Protein AF-A0ABD2G7J3-F1 (afdb_monomer_lite)

Structure (mmCIF, N/CA/C/O backbone):
data_AF-A0ABD2G7J3-F1
#
_entry.id   AF-A0ABD2G7J3-F1
#
loop_
_atom_site.group_PDB
_atom_site.id
_atom_site.type_symbol
_atom_site.label_atom_id
_atom_site.label_alt_id
_atom_site.label_comp_id
_atom_site.label_asym_id
_atom_site.label_entity_id
_atom_site.label_seq_id
_atom_site.pdbx_PDB_ins_code
_atom_site.Cartn_x
_atom_site.Cartn_y
_atom_site.Cartn_z
_atom_site.occupancy
_atom_site.B_iso_or_equiv
_atom_site.auth_seq_id
_atom_site.auth_comp_id
_atom_site.auth_asym_id
_atom_site.auth_atom_id
_atom_site.pdbx_PDB_model_num
ATOM 1 N N . MET A 1 1 ? -45.676 4.181 22.599 1.00 40.75 1 MET A N 1
ATOM 2 C CA . MET A 1 1 ? -46.772 3.235 22.891 1.00 40.75 1 MET A CA 1
ATOM 3 C C . MET A 1 1 ? -46.833 3.051 24.392 1.00 40.75 1 MET A C 1
ATOM 5 O O . MET A 1 1 ? -45.975 2.393 24.965 1.00 40.75 1 MET A O 1
ATOM 9 N N . GLU A 1 2 ? -47.783 3.742 25.011 1.00 41.94 2 GLU A N 1
ATOM 10 C CA . GLU A 1 2 ? -48.093 3.661 26.434 1.00 41.94 2 GLU A CA 1
ATOM 11 C C . GLU A 1 2 ? -48.704 2.296 26.770 1.00 41.94 2 GLU A C 1
ATOM 13 O O . GLU A 1 2 ? -49.571 1.801 26.050 1.00 41.94 2 GLU A O 1
ATOM 18 N N . LYS A 1 3 ? -48.296 1.706 27.893 1.00 43.66 3 LYS A N 1
ATOM 19 C CA . LYS A 1 3 ? -49.123 0.745 28.625 1.00 43.66 3 LYS A CA 1
ATOM 20 C C . LYS A 1 3 ? -49.105 1.141 30.094 1.00 43.66 3 LYS A C 1
ATOM 22 O O . LYS A 1 3 ? -48.128 0.902 30.797 1.00 43.66 3 LYS A O 1
ATOM 27 N N . GLY A 1 4 ? -50.190 1.784 30.520 1.00 39.62 4 GLY A N 1
ATOM 28 C CA . GLY A 1 4 ? -50.479 2.045 31.922 1.00 39.62 4 GLY A CA 1
ATOM 29 C C . GLY A 1 4 ? -50.703 0.730 32.663 1.00 39.62 4 GLY A C 1
ATOM 30 O O . GLY A 1 4 ? -51.560 -0.067 32.284 1.00 39.62 4 GLY A O 1
ATOM 31 N N . ALA A 1 5 ? -49.914 0.504 33.709 1.00 41.41 5 ALA A N 1
ATOM 32 C CA . ALA A 1 5 ? -50.139 -0.557 34.675 1.00 41.41 5 ALA A CA 1
ATOM 33 C C . ALA A 1 5 ? -50.968 0.020 35.827 1.00 41.41 5 ALA A C 1
ATOM 35 O O . ALA A 1 5 ? -50.518 0.880 36.583 1.00 41.41 5 ALA A O 1
ATOM 36 N N . GLN A 1 6 ? -52.210 -0.441 35.913 1.00 42.59 6 GLN A N 1
ATOM 37 C CA . GLN A 1 6 ? -53.157 -0.128 36.969 1.00 42.59 6 GLN A CA 1
ATOM 38 C C . GLN A 1 6 ? -52.723 -0.887 38.234 1.00 42.59 6 GLN A C 1
ATOM 40 O O . GLN A 1 6 ? -52.884 -2.101 38.320 1.00 42.59 6 GLN A O 1
ATOM 45 N N . VAL A 1 7 ? -52.120 -0.186 39.197 1.00 37.75 7 VAL A N 1
ATOM 46 C CA . VAL A 1 7 ? -51.756 -0.767 40.496 1.00 37.75 7 VAL A CA 1
ATOM 47 C C . VAL A 1 7 ? -52.947 -0.616 41.437 1.00 37.75 7 VAL A C 1
ATOM 49 O O . VAL A 1 7 ? -53.304 0.482 41.863 1.00 37.75 7 VAL A O 1
ATOM 52 N N . SER A 1 8 ? -53.587 -1.746 41.725 1.00 36.53 8 SER A N 1
ATOM 53 C CA . SER A 1 8 ? -54.614 -1.912 42.747 1.00 36.53 8 SER A CA 1
ATOM 54 C C . SER A 1 8 ? -54.076 -1.490 44.115 1.00 36.53 8 SER A C 1
ATOM 56 O O . SER A 1 8 ? -53.185 -2.124 44.679 1.00 36.53 8 SER A O 1
ATOM 58 N N . LYS A 1 9 ? -54.635 -0.399 44.639 1.00 36.00 9 LYS A N 1
ATOM 59 C CA . LYS A 1 9 ? -54.373 0.160 45.965 1.00 36.00 9 LYS A CA 1
ATOM 60 C C . LYS A 1 9 ? -55.045 -0.713 47.032 1.00 36.00 9 LYS A C 1
ATOM 62 O O . LYS A 1 9 ? -56.150 -0.411 47.472 1.00 36.00 9 LYS A O 1
ATOM 67 N N . SER A 1 10 ? -54.391 -1.802 47.431 1.00 33.31 10 SER A N 1
ATOM 68 C CA . SER A 1 10 ? -54.751 -2.521 48.656 1.00 33.31 10 SER A CA 1
ATOM 69 C C . SER A 1 10 ? -54.309 -1.679 49.847 1.00 33.31 10 SER A C 1
ATOM 71 O O . SER A 1 10 ? -53.120 -1.483 50.083 1.00 33.31 10 SER A O 1
ATOM 73 N N . ALA A 1 11 ? -55.286 -1.115 50.551 1.00 37.28 11 ALA A N 1
ATOM 74 C CA . ALA A 1 11 ? -55.091 -0.380 51.788 1.00 37.28 11 ALA A CA 1
ATOM 75 C C . ALA A 1 11 ? -54.670 -1.349 52.905 1.00 37.28 11 ALA A C 1
ATOM 77 O O . ALA A 1 11 ? -55.503 -1.826 53.673 1.00 37.28 11 ALA A O 1
ATOM 78 N N . GLU A 1 12 ? -53.375 -1.645 52.998 1.00 36.00 12 GLU A N 1
ATOM 79 C CA . GLU A 1 12 ? -52.792 -2.070 54.265 1.00 36.00 12 GLU A CA 1
ATOM 80 C C . GLU A 1 12 ? -52.795 -0.861 55.200 1.00 36.00 12 GLU A C 1
ATOM 82 O O . GLU A 1 12 ? -52.170 0.170 54.948 1.00 36.00 12 GLU A O 1
ATOM 87 N N . SER A 1 13 ? -53.589 -0.976 56.259 1.00 38.34 13 SER A N 1
ATOM 88 C CA . SER A 1 13 ? -53.595 -0.061 57.395 1.00 38.34 13 SER A CA 1
ATOM 89 C C . SER A 1 13 ? -52.149 0.116 57.868 1.00 38.34 13 SER A C 1
ATOM 91 O O . SER A 1 13 ? -51.442 -0.891 57.960 1.00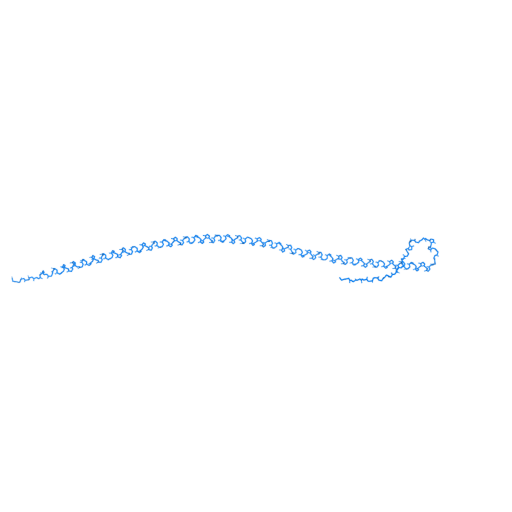 38.34 13 SER A O 1
ATOM 93 N N . PRO A 1 14 ? -51.684 1.342 58.174 1.00 43.50 14 PRO A N 1
ATOM 94 C CA . PRO A 1 14 ? -50.320 1.520 58.636 1.00 43.50 14 PRO A CA 1
ATOM 95 C C . PRO A 1 14 ? -50.196 0.720 59.925 1.00 43.50 14 PRO A C 1
ATOM 97 O O . PRO A 1 14 ? -50.934 0.968 60.877 1.00 43.50 14 PRO A O 1
ATOM 100 N N . ALA A 1 15 ? -49.337 -0.300 59.915 1.00 53.34 15 ALA A N 1
ATOM 101 C CA . ALA A 1 15 ? -49.022 -1.067 61.102 1.00 53.34 15 ALA A CA 1
ATOM 102 C C . ALA A 1 15 ? -48.591 -0.059 62.172 1.00 53.34 15 ALA A C 1
ATOM 104 O O . ALA A 1 15 ? -47.520 0.536 62.056 1.00 53.34 15 ALA A O 1
ATOM 105 N N . GLU A 1 16 ? -49.468 0.206 63.145 1.00 56.56 16 GLU A N 1
ATOM 106 C CA . GLU A 1 16 ? -49.152 1.062 64.281 1.00 56.56 16 GLU A CA 1
ATOM 107 C C . GLU A 1 16 ? -47.880 0.494 64.899 1.00 56.56 16 GLU A C 1
ATOM 109 O O . GLU A 1 16 ? -47.841 -0.658 65.340 1.00 56.56 16 GLU A O 1
ATOM 114 N N . ASP A 1 17 ? -46.805 1.270 64.815 1.00 66.56 17 ASP A N 1
ATOM 115 C CA . ASP A 1 17 ? -45.504 0.871 65.312 1.00 66.56 17 ASP A CA 1
ATOM 116 C C . ASP A 1 17 ? -45.658 0.807 66.830 1.00 66.56 17 ASP A C 1
ATOM 118 O O . ASP A 1 17 ? -45.739 1.835 67.495 1.00 66.56 17 ASP A O 1
ATOM 122 N N . ILE A 1 18 ? -45.818 -0.405 67.366 1.00 66.25 18 ILE A N 1
ATOM 123 C CA . ILE A 1 18 ? -46.132 -0.652 68.784 1.00 66.25 18 ILE A CA 1
ATOM 124 C C . ILE A 1 18 ? -45.086 0.024 69.695 1.00 66.25 18 ILE A C 1
ATOM 126 O O . ILE A 1 18 ? -45.392 0.397 70.818 1.00 66.25 18 ILE A O 1
ATOM 130 N N . SER A 1 19 ? -43.879 0.264 69.170 1.00 70.56 19 SER A N 1
ATOM 131 C CA . SER A 1 19 ? -42.789 1.041 69.778 1.00 70.56 19 SER A CA 1
ATOM 132 C C . SER A 1 19 ? -43.101 2.523 70.035 1.00 70.56 19 SER A C 1
ATOM 134 O O . SER A 1 19 ? -42.371 3.167 70.781 1.00 70.56 19 SER A O 1
ATOM 136 N N . LYS A 1 20 ? -44.140 3.081 69.406 1.00 79.00 20 LYS A N 1
ATOM 137 C CA . LYS A 1 20 ? -44.572 4.482 69.546 1.00 79.00 20 LYS A CA 1
ATOM 138 C C . LYS A 1 20 ? -45.730 4.656 70.531 1.00 79.00 20 LYS A C 1
ATOM 140 O O . LYS A 1 20 ? -46.157 5.784 70.752 1.00 79.00 20 LYS A O 1
ATOM 145 N N . ILE A 1 21 ? -46.248 3.560 71.081 1.00 79.56 21 ILE A N 1
ATOM 146 C CA . ILE A 1 21 ? -47.371 3.541 72.022 1.00 79.56 21 ILE A CA 1
ATOM 147 C C . ILE A 1 21 ? -46.790 3.545 73.437 1.00 79.56 21 ILE A C 1
ATOM 149 O O . ILE A 1 21 ? -45.837 2.815 73.705 1.00 79.56 21 ILE A O 1
ATOM 153 N N . SER A 1 22 ? -47.320 4.383 74.331 1.00 80.38 22 SER A N 1
ATOM 154 C CA . SER A 1 22 ? -46.816 4.466 75.705 1.00 80.38 22 SER A CA 1
ATOM 155 C C . SER A 1 22 ? -47.229 3.240 76.524 1.00 80.38 22 SER A C 1
ATOM 157 O O . SER A 1 22 ? -48.296 2.657 76.309 1.00 80.38 22 SER A O 1
ATOM 159 N N . ASP A 1 23 ? -46.408 2.864 77.506 1.00 80.75 23 ASP A N 1
ATOM 160 C CA . ASP A 1 23 ? -46.668 1.696 78.360 1.00 80.75 23 ASP A CA 1
ATOM 161 C C . ASP A 1 23 ? -48.041 1.775 79.060 1.00 80.75 23 ASP A C 1
ATOM 163 O O . ASP A 1 23 ? -48.738 0.767 79.193 1.00 80.75 23 ASP A O 1
ATOM 167 N N . GLU A 1 24 ? -48.480 2.982 79.436 1.00 80.06 24 GLU A N 1
ATOM 168 C CA . GLU A 1 24 ? -49.786 3.243 80.059 1.00 80.06 24 GLU A CA 1
ATOM 169 C C . GLU A 1 24 ? -50.977 2.953 79.132 1.00 80.06 24 GLU A C 1
ATOM 171 O O . GLU A 1 24 ? -52.048 2.551 79.595 1.00 80.06 24 GLU A O 1
ATOM 176 N N . GLU A 1 25 ? -50.820 3.151 77.823 1.00 79.19 25 GLU A N 1
ATOM 177 C CA . GLU A 1 25 ? -51.847 2.840 76.824 1.00 79.19 25 GLU A CA 1
ATOM 178 C C . GLU A 1 25 ? -51.867 1.350 76.475 1.00 79.19 25 GLU A C 1
ATOM 180 O O . GLU A 1 25 ? -52.942 0.774 76.298 1.00 79.19 25 GLU A O 1
ATOM 185 N N . LEU A 1 26 ? -50.697 0.707 76.467 1.00 79.06 26 LEU A N 1
ATOM 186 C CA . LEU A 1 26 ? -50.542 -0.741 76.306 1.00 79.06 26 LEU A CA 1
ATOM 187 C C . LEU A 1 26 ? -51.213 -1.528 77.445 1.00 79.06 26 LEU A C 1
ATOM 189 O O . LEU A 1 26 ? -51.875 -2.536 77.192 1.00 79.06 26 LEU A O 1
ATOM 193 N N . LEU A 1 27 ? -51.094 -1.048 78.687 1.00 81.88 27 LEU A N 1
ATOM 194 C CA . LEU A 1 27 ? -51.706 -1.645 79.885 1.00 81.88 27 LEU A CA 1
ATOM 195 C C . LEU A 1 27 ? -53.245 -1.652 79.857 1.00 81.88 27 LEU A C 1
ATOM 197 O O . LEU A 1 27 ? -53.863 -2.473 80.533 1.00 81.88 27 LEU A O 1
ATOM 201 N N . LYS A 1 28 ? -53.875 -0.770 79.068 1.00 85.75 28 LYS A N 1
ATOM 202 C CA . LYS A 1 28 ? -55.341 -0.706 78.913 1.00 85.75 28 LYS A CA 1
ATOM 203 C C . LYS A 1 28 ? -55.893 -1.799 77.994 1.00 85.75 28 LYS A C 1
ATOM 205 O O . LYS A 1 28 ? -57.111 -1.943 77.889 1.00 85.75 28 LYS A O 1
ATOM 210 N N . TRP A 1 29 ? -55.040 -2.549 77.297 1.00 84.62 29 TRP A N 1
ATOM 211 C CA . TRP A 1 29 ? -55.465 -3.584 76.354 1.00 84.62 29 TRP A CA 1
ATOM 212 C C . TRP A 1 29 ? -55.518 -4.978 76.989 1.00 84.62 29 TRP A C 1
ATOM 214 O O . TRP A 1 29 ? -54.733 -5.327 77.867 1.00 84.62 29 TRP A O 1
ATOM 224 N N . GLY A 1 30 ? -56.427 -5.821 76.487 1.00 89.12 30 GLY A N 1
ATOM 225 C CA . GLY A 1 30 ? -56.477 -7.242 76.839 1.00 89.12 30 GLY A CA 1
ATOM 226 C C . GLY A 1 30 ? -55.314 -8.035 76.228 1.00 89.12 30 GLY A C 1
ATOM 227 O O . GLY A 1 30 ? -54.810 -7.698 75.150 1.00 89.12 30 GLY A O 1
ATOM 228 N N . LYS A 1 31 ? -54.913 -9.133 76.885 1.00 88.62 31 LYS A N 1
ATOM 229 C CA . LYS A 1 31 ? -53.806 -10.000 76.436 1.00 88.62 31 LYS A CA 1
ATOM 230 C C . LYS A 1 31 ? -53.996 -10.495 74.999 1.00 88.62 31 LYS A C 1
ATOM 232 O O . LYS A 1 31 ? -53.039 -10.518 74.228 1.00 88.62 31 LYS A O 1
ATOM 237 N N . GLU A 1 32 ? -55.216 -10.853 74.606 1.00 90.50 32 GLU A N 1
ATOM 238 C CA . GLU A 1 32 ? -55.509 -11.358 73.261 1.00 90.50 32 GLU A CA 1
ATOM 239 C C . GLU A 1 32 ? -55.338 -10.280 72.180 1.00 90.50 32 GLU A C 1
ATOM 241 O O . GLU A 1 32 ? -54.916 -10.587 71.061 1.00 90.50 32 GLU A O 1
ATOM 246 N N . GLU A 1 33 ? -55.653 -9.020 72.495 1.00 86.81 33 GLU A N 1
ATOM 247 C CA . GLU A 1 33 ? -55.503 -7.893 71.566 1.00 86.81 33 GLU A CA 1
ATOM 248 C C . GLU A 1 33 ? -54.027 -7.546 71.357 1.00 86.81 33 GLU A C 1
ATOM 250 O O . GLU A 1 33 ? -53.587 -7.387 70.215 1.00 86.81 33 GLU A O 1
ATOM 255 N N . LEU A 1 34 ? -53.247 -7.529 72.443 1.00 87.88 34 LEU A N 1
ATOM 256 C CA . LEU A 1 34 ? -51.793 -7.354 72.408 1.00 87.88 34 LEU A CA 1
ATOM 257 C C . LEU A 1 34 ? -51.120 -8.424 71.545 1.00 87.88 34 LEU A C 1
ATOM 259 O O . LEU A 1 34 ? -50.343 -8.099 70.647 1.00 87.88 34 LEU A O 1
ATOM 263 N N . VAL A 1 35 ? -51.480 -9.697 71.740 1.00 90.50 35 VAL A N 1
ATOM 264 C CA . VAL A 1 35 ? -50.955 -10.813 70.937 1.00 90.50 35 VAL A CA 1
ATOM 265 C C . VAL A 1 35 ? -51.347 -10.677 69.462 1.00 90.50 35 VAL A C 1
ATOM 267 O O . VAL A 1 35 ? -50.507 -10.892 68.585 1.00 90.50 35 VAL A O 1
ATOM 270 N N . ARG A 1 36 ? -52.594 -10.295 69.146 1.00 92.19 36 ARG A N 1
ATOM 271 C CA . ARG A 1 36 ? -53.026 -10.085 67.749 1.00 92.19 36 ARG A CA 1
ATOM 272 C C . ARG A 1 36 ? -52.282 -8.931 67.080 1.00 92.19 36 ARG A C 1
ATOM 274 O O . ARG A 1 36 ? -51.883 -9.064 65.922 1.00 92.19 36 ARG A O 1
ATOM 281 N N . ARG A 1 37 ? -52.087 -7.804 67.769 1.00 88.00 37 ARG A N 1
ATOM 282 C CA . ARG A 1 37 ? -51.328 -6.654 67.246 1.00 88.00 37 ARG A CA 1
ATOM 283 C C . ARG A 1 37 ? -49.849 -6.989 67.061 1.00 88.00 37 ARG A C 1
ATOM 285 O O . ARG A 1 37 ? -49.327 -6.731 65.980 1.00 88.00 37 ARG A O 1
ATOM 292 N N . LEU A 1 38 ? -49.221 -7.658 68.030 1.00 88.25 38 LEU A N 1
ATOM 293 C CA . LEU A 1 38 ? -47.836 -8.125 67.922 1.00 88.25 38 LEU A CA 1
ATOM 294 C C . LEU A 1 38 ? -47.645 -9.045 66.708 1.00 88.25 38 LEU A C 1
ATOM 296 O O . LEU A 1 38 ? -46.780 -8.786 65.877 1.00 88.25 38 LEU A O 1
ATOM 300 N N . ARG A 1 39 ? -48.504 -10.061 66.534 1.00 91.94 39 ARG A N 1
ATOM 301 C CA . ARG A 1 39 ? -48.425 -10.978 65.382 1.00 91.94 39 ARG A CA 1
ATOM 302 C C . ARG A 1 39 ? -48.580 -10.260 64.038 1.00 91.94 39 ARG A C 1
ATOM 304 O O . ARG A 1 39 ? -47.874 -10.605 63.093 1.00 91.94 39 ARG A O 1
ATOM 311 N N . ARG A 1 40 ? -49.473 -9.264 63.947 1.00 90.19 40 ARG A N 1
ATOM 312 C CA . ARG A 1 40 ? -49.640 -8.428 62.741 1.00 90.19 40 ARG A CA 1
ATOM 313 C C . ARG A 1 40 ? -48.393 -7.590 62.457 1.00 90.19 40 ARG A C 1
ATOM 315 O O . ARG A 1 40 ? -47.906 -7.604 61.331 1.00 90.19 40 ARG A O 1
ATOM 322 N N . ALA A 1 41 ? -47.838 -6.929 63.472 1.00 88.00 41 ALA A N 1
ATOM 323 C CA . ALA A 1 41 ? -46.619 -6.135 63.331 1.00 88.00 41 ALA A CA 1
ATOM 324 C C . ALA A 1 41 ? -45.407 -7.001 62.934 1.00 88.00 41 ALA A C 1
ATOM 326 O O . ALA A 1 41 ? -44.640 -6.631 62.046 1.00 88.00 41 ALA A O 1
ATOM 327 N N . GLU A 1 42 ? -45.250 -8.186 63.530 1.00 91.06 42 GLU A N 1
ATOM 328 C CA . GLU A 1 42 ? -44.203 -9.141 63.153 1.00 91.06 42 GLU A CA 1
ATOM 329 C C . GLU A 1 42 ? -44.386 -9.697 61.735 1.00 91.06 42 GLU A C 1
ATOM 331 O O . GLU A 1 42 ? -43.401 -9.914 61.030 1.00 91.06 42 GLU A O 1
ATOM 336 N N . ALA A 1 43 ? -45.624 -9.957 61.302 1.00 92.56 43 ALA A N 1
ATOM 337 C CA . ALA A 1 43 ? -45.909 -10.376 59.932 1.00 92.56 43 ALA A CA 1
ATOM 338 C C . ALA A 1 43 ? -45.534 -9.280 58.921 1.00 92.56 43 ALA A C 1
ATOM 340 O O . ALA A 1 43 ? -44.846 -9.580 57.949 1.00 92.56 43 ALA A O 1
ATOM 341 N N . GLY A 1 44 ? -45.880 -8.017 59.198 1.00 92.00 44 GLY A N 1
ATOM 342 C CA . GLY A 1 44 ? -45.492 -6.872 58.369 1.00 92.00 44 GLY A CA 1
ATOM 343 C C . GLY A 1 44 ? -43.974 -6.675 58.300 1.00 92.00 44 GLY A C 1
ATOM 344 O O . GLY A 1 44 ? -43.415 -6.552 57.212 1.00 92.00 44 GLY A O 1
ATOM 345 N N . LYS A 1 45 ? -43.271 -6.750 59.442 1.00 92.19 45 LYS A N 1
ATOM 346 C CA . LYS A 1 45 ? -41.796 -6.693 59.474 1.00 92.19 45 LYS A CA 1
ATOM 347 C C . LYS A 1 45 ? -41.163 -7.839 58.682 1.00 92.19 45 LYS A C 1
ATOM 349 O O . LYS A 1 45 ? -40.233 -7.603 57.916 1.00 92.19 45 LYS A O 1
ATOM 354 N N . ARG A 1 46 ? -41.677 -9.069 58.818 1.00 94.31 46 ARG A N 1
ATOM 355 C CA . ARG A 1 46 ? -41.224 -10.221 58.016 1.00 94.31 46 ARG A CA 1
ATOM 356 C C . ARG A 1 46 ? -41.458 -9.998 56.519 1.00 9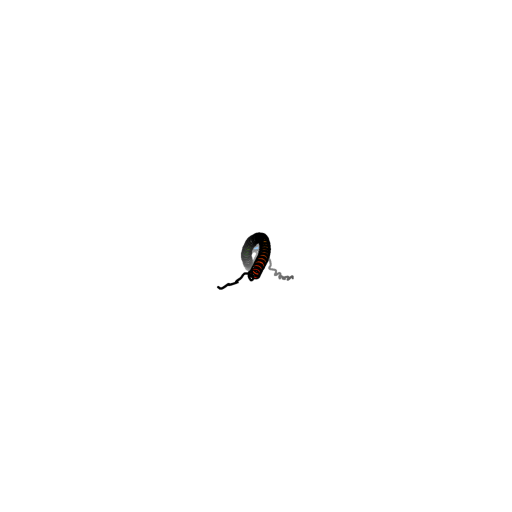4.31 46 ARG A C 1
ATOM 358 O O . ARG A 1 46 ? -40.548 -10.264 55.740 1.00 94.31 46 ARG A O 1
ATOM 365 N N . GLY A 1 47 ? -42.622 -9.477 56.128 1.00 95.12 47 GLY A N 1
ATOM 366 C CA . GLY A 1 47 ? -42.936 -9.128 54.739 1.00 95.12 47 GLY A CA 1
ATOM 367 C C . GLY A 1 47 ? -41.955 -8.108 54.163 1.00 95.12 47 GLY A C 1
ATOM 368 O O . GLY A 1 47 ? -41.315 -8.380 53.151 1.00 95.12 47 GLY A O 1
ATOM 369 N N . ALA A 1 48 ? -41.736 -6.998 54.872 1.00 95.38 48 ALA A N 1
ATOM 370 C CA . ALA A 1 48 ? -40.791 -5.959 54.465 1.00 95.38 48 ALA A CA 1
ATOM 371 C C . ALA A 1 48 ? -39.351 -6.486 54.318 1.00 95.38 48 ALA A C 1
ATOM 373 O O . ALA A 1 48 ? -38.653 -6.129 53.371 1.00 95.38 48 ALA A O 1
ATOM 374 N N . ILE A 1 49 ? -38.904 -7.379 55.211 1.00 96.06 49 ILE A N 1
ATOM 375 C CA . ILE A 1 49 ? -37.584 -8.026 55.103 1.00 96.06 49 ILE A CA 1
ATOM 376 C C . ILE A 1 49 ? -37.494 -8.884 53.833 1.00 96.06 49 ILE A C 1
ATOM 378 O O . ILE A 1 49 ? -36.478 -8.849 53.135 1.00 96.06 49 ILE A O 1
ATOM 382 N N . VAL A 1 50 ? -38.546 -9.641 53.505 1.00 97.25 50 VAL A N 1
ATOM 383 C CA . VAL A 1 50 ? -38.588 -10.468 52.289 1.00 97.25 50 VAL A CA 1
ATOM 384 C C . VAL A 1 50 ? -38.582 -9.598 51.031 1.00 97.25 50 VAL A C 1
ATOM 386 O O . VAL A 1 50 ? -37.812 -9.873 50.108 1.00 97.25 50 VAL A O 1
ATOM 389 N N . GLU A 1 51 ? -39.381 -8.530 50.991 1.00 97.06 51 GLU A N 1
ATOM 390 C CA . GLU A 1 51 ? -39.407 -7.586 49.868 1.00 97.06 51 GLU A CA 1
ATOM 391 C C . GLU A 1 51 ? -38.066 -6.878 49.680 1.00 97.06 51 GLU A C 1
ATOM 393 O O . GLU A 1 51 ? -37.540 -6.841 48.565 1.00 97.06 51 GLU A O 1
ATOM 398 N N . HIS A 1 52 ? -37.453 -6.407 50.766 1.00 97.81 52 HIS A N 1
ATOM 399 C CA . HIS A 1 52 ? -36.111 -5.838 50.729 1.00 97.81 52 HIS A CA 1
ATOM 400 C C . HIS A 1 52 ? -35.085 -6.857 50.201 1.00 97.81 52 HIS A C 1
ATOM 402 O O . HIS A 1 52 ? -34.240 -6.526 49.370 1.00 97.81 52 HIS A O 1
ATOM 408 N N . GLY A 1 53 ? -35.172 -8.123 50.624 1.00 98.00 53 GLY A N 1
ATOM 409 C CA . GLY A 1 53 ? -34.326 -9.203 50.107 1.00 98.00 53 GLY A CA 1
ATOM 410 C C . GLY A 1 53 ? -34.524 -9.472 48.609 1.00 98.00 53 GLY A C 1
ATOM 411 O O . GLY A 1 53 ? -33.550 -9.713 47.891 1.00 98.00 53 GLY A O 1
ATOM 412 N N . ASN A 1 54 ? -35.766 -9.399 48.115 1.00 98.00 54 ASN A N 1
ATOM 413 C CA . ASN A 1 54 ? -36.084 -9.497 46.687 1.00 98.00 54 ASN A CA 1
ATOM 414 C C . ASN A 1 54 ? -35.473 -8.333 45.893 1.00 98.00 54 ASN A C 1
ATOM 416 O O . ASN A 1 54 ? -34.807 -8.568 44.883 1.00 98.00 54 ASN A O 1
ATOM 420 N N . LEU A 1 55 ? -35.652 -7.098 46.373 1.00 98.31 55 LEU A N 1
ATOM 421 C CA . LEU A 1 55 ? -35.082 -5.888 45.775 1.00 98.31 55 LEU A CA 1
ATOM 422 C C . LEU A 1 55 ? -33.556 -5.962 45.706 1.00 98.31 55 LEU A C 1
ATOM 424 O O . LEU A 1 55 ? -32.976 -5.728 44.648 1.00 98.31 55 LEU A O 1
ATOM 428 N N . MET A 1 56 ? -32.903 -6.366 46.797 1.00 98.19 56 MET A N 1
ATOM 429 C CA . MET A 1 56 ? -31.447 -6.494 46.841 1.00 98.19 56 MET A CA 1
ATOM 430 C C . MET A 1 56 ? -30.931 -7.535 45.838 1.00 98.19 56 MET A C 1
ATOM 432 O O . MET A 1 56 ? -29.938 -7.301 45.145 1.00 98.19 56 MET A O 1
ATOM 436 N N . ARG A 1 57 ? -31.624 -8.676 45.706 1.00 98.50 57 ARG A N 1
ATOM 437 C CA . ARG A 1 57 ? -31.295 -9.685 44.686 1.00 98.50 57 ARG A CA 1
ATOM 438 C C . ARG A 1 57 ? -31.425 -9.134 43.270 1.00 98.50 57 ARG A C 1
ATOM 440 O O . ARG A 1 57 ? -30.553 -9.398 42.446 1.00 98.50 57 ARG A O 1
ATOM 447 N N . GLU A 1 58 ? -32.471 -8.365 42.989 1.00 98.25 58 GLU A N 1
ATOM 448 C CA . GLU A 1 58 ? -32.681 -7.772 41.667 1.00 98.25 58 GLU A CA 1
ATOM 449 C C . GLU A 1 58 ? -31.632 -6.702 41.336 1.00 98.25 58 GLU A C 1
ATOM 451 O O . GLU A 1 58 ? -31.089 -6.701 40.230 1.00 98.25 58 GLU A O 1
ATOM 456 N N . VAL A 1 59 ? -31.281 -5.840 42.297 1.00 98.38 59 VAL A N 1
ATOM 457 C CA . VAL A 1 59 ? -30.199 -4.854 42.136 1.00 98.38 59 VAL A CA 1
ATOM 458 C C . VAL A 1 59 ? -28.878 -5.557 41.826 1.00 98.38 59 VAL A C 1
ATOM 460 O O . VAL A 1 59 ? -28.216 -5.209 40.848 1.00 98.38 59 VAL A O 1
ATOM 463 N N . ASN A 1 60 ? -28.527 -6.600 42.583 1.00 98.44 60 ASN A N 1
ATOM 464 C CA . ASN A 1 60 ? -27.315 -7.379 42.328 1.00 98.44 60 ASN A CA 1
ATOM 465 C C . ASN A 1 60 ? -27.337 -8.064 40.955 1.00 98.44 60 ASN A C 1
ATOM 467 O O . ASN A 1 60 ? -26.322 -8.069 40.258 1.00 98.44 60 ASN A O 1
ATOM 471 N N . ARG A 1 61 ? -28.487 -8.605 40.533 1.00 98.62 61 ARG A N 1
ATOM 472 C CA . ARG A 1 61 ? -28.641 -9.221 39.209 1.00 98.62 61 ARG A CA 1
ATOM 473 C C . ARG A 1 61 ? -28.381 -8.212 38.089 1.00 98.62 61 ARG A C 1
ATOM 475 O O . ARG A 1 61 ? -27.619 -8.514 37.173 1.00 98.62 61 ARG A O 1
ATOM 482 N N . ARG A 1 62 ? -28.967 -7.013 38.173 1.00 98.56 62 ARG A N 1
ATOM 483 C CA . ARG A 1 62 ? -28.758 -5.939 37.183 1.00 98.56 62 ARG A CA 1
ATOM 484 C C . ARG A 1 62 ? -27.322 -5.431 37.178 1.00 98.56 62 ARG A C 1
ATOM 486 O O . ARG A 1 62 ? -26.742 -5.256 36.112 1.00 98.56 62 ARG A O 1
ATOM 493 N N . LEU A 1 63 ? -26.725 -5.257 38.357 1.00 98.62 63 LEU A N 1
ATOM 494 C CA . LEU A 1 63 ? -25.329 -4.845 38.474 1.00 98.62 63 LEU A CA 1
ATOM 495 C C . LEU A 1 63 ? -24.396 -5.845 37.779 1.00 98.62 63 LEU A C 1
ATOM 497 O O . LEU A 1 63 ? -23.523 -5.439 37.016 1.00 98.62 63 LEU A O 1
ATOM 501 N N . GLN A 1 64 ? -24.610 -7.149 37.980 1.00 98.56 64 GLN A N 1
ATOM 502 C CA . GLN A 1 64 ? -23.818 -8.182 37.306 1.00 98.56 64 GLN A CA 1
ATOM 503 C C . GLN A 1 64 ? -24.005 -8.173 35.786 1.00 98.56 64 GLN A C 1
ATOM 505 O O . GLN A 1 64 ? -23.033 -8.346 35.052 1.00 98.56 64 GLN A O 1
ATOM 510 N N . GLN A 1 65 ? -25.220 -7.918 35.298 1.00 98.56 65 GLN A N 1
ATOM 511 C CA . GLN A 1 65 ? -25.470 -7.771 33.861 1.00 98.56 65 GLN A CA 1
ATOM 512 C C . GLN A 1 65 ? -24.692 -6.594 33.269 1.00 98.56 65 GLN A C 1
ATOM 514 O O . GLN A 1 65 ? -23.962 -6.787 32.299 1.00 98.56 65 GLN A O 1
ATOM 519 N N . HIS A 1 66 ? -24.751 -5.416 33.896 1.00 98.56 66 HIS A N 1
ATOM 520 C CA . HIS A 1 66 ? -23.984 -4.254 33.440 1.00 98.56 66 HIS A CA 1
ATOM 521 C C . HIS A 1 66 ? -22.470 -4.486 33.510 1.00 98.56 66 HIS A C 1
ATOM 523 O O . HIS A 1 66 ? -21.748 -4.092 32.601 1.00 98.56 66 HIS A O 1
ATOM 529 N N . LEU A 1 67 ? -21.965 -5.179 34.536 1.00 98.75 67 LEU A N 1
ATOM 530 C CA . LEU A 1 67 ? -20.543 -5.532 34.617 1.00 98.75 67 LEU A CA 1
ATOM 531 C C . LEU A 1 67 ? -20.094 -6.482 33.499 1.00 98.75 67 LEU A C 1
ATOM 533 O O . LEU A 1 67 ? -18.939 -6.415 33.071 1.00 98.75 67 LEU A O 1
ATOM 537 N N . ASN A 1 68 ? -20.969 -7.381 33.051 1.00 98.56 68 ASN A N 1
ATOM 538 C CA . ASN A 1 68 ? -20.685 -8.262 31.920 1.00 98.56 68 ASN A CA 1
ATOM 539 C C . ASN A 1 68 ? -20.701 -7.486 30.599 1.00 98.56 68 ASN A C 1
ATOM 541 O O . ASN A 1 68 ? -19.810 -7.667 29.774 1.00 98.56 68 ASN A O 1
ATOM 545 N N . GLU A 1 69 ? -21.658 -6.577 30.430 1.00 98.56 69 GLU A N 1
ATOM 546 C CA . GLU A 1 69 ? -21.752 -5.717 29.250 1.00 98.56 69 GLU A CA 1
ATOM 547 C C . GLU A 1 69 ? -20.543 -4.781 29.131 1.00 98.56 69 GLU A C 1
ATOM 549 O O . GLU A 1 69 ? -19.928 -4.699 28.073 1.00 98.56 69 GLU A O 1
ATOM 554 N N . ILE A 1 70 ? -20.112 -4.167 30.240 1.00 98.69 70 ILE A N 1
ATOM 555 C CA . ILE A 1 70 ? -18.891 -3.349 30.287 1.00 98.69 70 ILE A CA 1
ATOM 556 C C . ILE A 1 70 ? -17.664 -4.164 29.864 1.00 98.69 70 ILE A C 1
ATOM 558 O O . ILE A 1 70 ? -16.807 -3.644 29.152 1.00 98.69 70 ILE A O 1
ATOM 562 N N . ARG A 1 71 ? -17.554 -5.427 30.294 1.00 98.75 71 ARG A N 1
ATOM 563 C CA . ARG A 1 71 ? -16.452 -6.308 29.877 1.00 98.75 71 ARG A CA 1
ATOM 564 C C . ARG A 1 71 ? -16.507 -6.606 28.379 1.00 98.75 71 ARG A C 1
ATOM 566 O O . ARG A 1 71 ? -15.525 -6.358 27.695 1.00 98.75 71 ARG A O 1
ATOM 573 N N . SER A 1 72 ? -17.665 -7.006 27.858 1.00 98.56 72 SER A N 1
ATOM 574 C CA . SER A 1 72 ? -17.830 -7.276 26.424 1.00 98.56 72 SER A CA 1
ATOM 575 C C . SER A 1 72 ? -17.540 -6.047 25.552 1.00 98.56 72 SER A C 1
ATOM 577 O O . SER A 1 72 ? -16.862 -6.159 24.533 1.00 98.56 72 SER A O 1
ATOM 579 N N . LEU A 1 73 ? -17.987 -4.857 25.967 1.00 98.75 73 LEU A N 1
ATOM 580 C CA . LEU A 1 73 ? -17.696 -3.610 25.256 1.00 98.75 73 LEU A CA 1
ATOM 581 C C . LEU A 1 73 ? -16.206 -3.255 25.282 1.00 98.75 73 LEU A C 1
ATOM 583 O O . LEU A 1 73 ? -15.700 -2.700 24.306 1.00 98.75 73 LEU A O 1
ATOM 587 N N . LYS A 1 74 ? -15.491 -3.571 26.370 1.00 98.75 74 LYS A N 1
ATOM 588 C CA . LYS A 1 74 ? -14.033 -3.401 26.427 1.00 98.75 74 LYS A CA 1
ATOM 589 C C . LYS A 1 74 ? -13.326 -4.296 25.415 1.00 98.75 74 LYS A C 1
ATOM 591 O O . LYS A 1 74 ? -12.458 -3.788 24.714 1.00 98.75 74 LYS A O 1
ATOM 596 N N . ASP A 1 75 ? -13.735 -5.556 25.290 1.00 98.69 75 ASP A N 1
ATOM 597 C CA . ASP A 1 75 ? -13.135 -6.497 24.335 1.00 98.69 75 ASP A CA 1
ATOM 598 C C . ASP A 1 75 ? -13.342 -6.024 22.885 1.00 98.69 75 ASP A C 1
ATOM 600 O O . ASP A 1 75 ? -12.404 -5.992 22.089 1.00 98.69 75 ASP A O 1
ATOM 604 N N . VAL A 1 76 ? -14.556 -5.564 22.552 1.00 98.75 76 VAL A N 1
ATOM 605 C CA . VAL A 1 76 ? -14.858 -4.994 21.225 1.00 98.75 76 VAL A CA 1
ATOM 606 C C . VAL A 1 76 ? -14.033 -3.734 20.959 1.00 98.75 76 VAL A C 1
ATOM 608 O O . VAL A 1 76 ? -13.487 -3.571 19.871 1.00 98.75 76 VAL A O 1
ATOM 611 N N . ASN A 1 77 ? -13.916 -2.837 21.940 1.00 98.75 77 ASN A N 1
ATOM 612 C CA . ASN A 1 77 ? -13.122 -1.617 21.796 1.00 98.75 77 ASN A CA 1
ATOM 613 C C . ASN A 1 77 ? -11.635 -1.938 21.603 1.00 98.75 77 ASN A C 1
ATOM 615 O O . ASN A 1 77 ? -11.001 -1.362 20.724 1.00 98.75 77 ASN A O 1
ATOM 619 N N . GLN A 1 78 ? -11.097 -2.899 22.357 1.00 98.81 78 GLN A N 1
ATOM 620 C CA . GLN A 1 78 ? -9.728 -3.363 22.169 1.00 98.81 78 GLN A CA 1
ATOM 621 C C . GLN A 1 78 ? -9.515 -3.889 20.746 1.00 98.81 78 GLN A C 1
ATOM 623 O O . GLN A 1 78 ? -8.565 -3.471 20.087 1.00 98.81 78 GLN A O 1
ATOM 628 N N . LYS A 1 79 ? -10.436 -4.711 20.229 1.00 98.81 79 LYS A N 1
ATOM 629 C CA . LYS A 1 79 ? -10.320 -5.213 18.857 1.00 98.81 79 LYS A CA 1
ATOM 630 C C . LYS A 1 79 ? -10.356 -4.088 17.819 1.00 98.81 79 LYS A C 1
ATOM 632 O O . LYS A 1 79 ? -9.544 -4.064 16.903 1.00 98.81 79 LYS A O 1
ATOM 637 N N . LEU A 1 80 ? -11.235 -3.102 18.001 1.00 98.88 80 LEU A N 1
ATOM 638 C CA . LEU A 1 80 ? -11.280 -1.923 17.134 1.00 98.88 80 LEU A CA 1
ATOM 639 C C . LEU A 1 80 ? -9.996 -1.086 17.207 1.00 98.88 80 LEU A C 1
ATOM 641 O O . LEU A 1 80 ? -9.622 -0.476 16.207 1.00 98.88 80 LEU A O 1
ATOM 645 N N . GLN A 1 81 ? -9.332 -1.016 18.361 1.00 98.81 81 GLN A N 1
ATOM 646 C CA . GLN A 1 81 ? -8.047 -0.325 18.498 1.00 98.81 81 GLN A CA 1
ATOM 647 C C . GLN A 1 81 ? -6.926 -1.063 17.765 1.00 98.81 81 GLN A C 1
ATOM 649 O O . GLN A 1 81 ? -6.148 -0.412 17.070 1.00 98.81 81 GLN A O 1
ATOM 654 N N . GLU A 1 82 ? -6.879 -2.392 17.877 1.00 98.81 82 GLU A N 1
ATOM 655 C CA . GLU A 1 82 ? -5.947 -3.243 17.128 1.00 98.81 82 GLU A CA 1
ATOM 656 C C . GLU A 1 82 ? -6.144 -3.059 15.618 1.00 98.81 82 GLU A C 1
ATOM 658 O O . GLU A 1 82 ? -5.201 -2.690 14.921 1.00 98.81 82 GLU A O 1
ATOM 663 N N . ASP A 1 83 ? -7.383 -3.168 15.129 1.00 98.75 83 ASP A N 1
ATOM 664 C CA . ASP A 1 83 ? -7.701 -2.981 13.709 1.00 98.75 83 ASP A CA 1
ATOM 665 C C . ASP A 1 83 ? -7.356 -1.554 13.235 1.00 98.75 83 ASP A C 1
ATOM 667 O O . ASP A 1 83 ? -6.839 -1.348 12.137 1.00 98.75 83 ASP A O 1
ATOM 671 N N . ASN A 1 84 ? -7.589 -0.534 14.072 1.00 98.81 84 ASN A N 1
ATOM 672 C CA . ASN A 1 84 ? -7.180 0.838 13.763 1.00 98.81 84 ASN A CA 1
ATOM 673 C C . ASN A 1 84 ? -5.659 0.988 13.663 1.00 98.81 84 ASN A C 1
ATOM 675 O O . ASN A 1 84 ? -5.188 1.790 12.855 1.00 98.81 84 ASN A O 1
ATOM 679 N N . GLN A 1 85 ? -4.894 0.280 14.493 1.00 98.75 85 GLN A N 1
ATOM 680 C CA . GLN A 1 85 ? -3.439 0.301 14.419 1.00 98.75 85 GLN A CA 1
ATOM 681 C C . GLN A 1 85 ? -2.956 -0.400 13.145 1.00 98.75 85 GLN A C 1
ATOM 683 O O . GLN A 1 85 ? -2.162 0.180 12.408 1.00 98.75 85 GLN A O 1
ATOM 688 N N . GLU A 1 86 ? -3.515 -1.566 12.816 1.00 98.81 86 GLU A N 1
ATOM 689 C CA . GLU A 1 86 ? -3.207 -2.288 11.575 1.00 98.81 86 GLU A CA 1
ATOM 690 C C . GLU A 1 86 ? -3.491 -1.434 10.329 1.00 98.81 86 GLU A C 1
ATOM 692 O O . GLU A 1 86 ? -2.680 -1.382 9.402 1.00 98.81 86 GLU A O 1
ATOM 697 N N . LEU A 1 87 ? -4.603 -0.691 10.314 1.00 98.88 87 LEU A N 1
ATOM 698 C CA . LEU A 1 87 ? -4.922 0.236 9.224 1.00 98.88 87 LEU A CA 1
ATOM 699 C C . LEU A 1 87 ? -3.909 1.383 9.105 1.00 98.88 87 LEU A C 1
ATOM 701 O O . LEU A 1 87 ? -3.592 1.806 7.991 1.00 98.88 87 LEU A O 1
ATOM 705 N N . ARG A 1 88 ? -3.388 1.901 10.225 1.00 98.75 88 ARG A N 1
ATOM 706 C CA . ARG A 1 88 ? -2.331 2.929 10.204 1.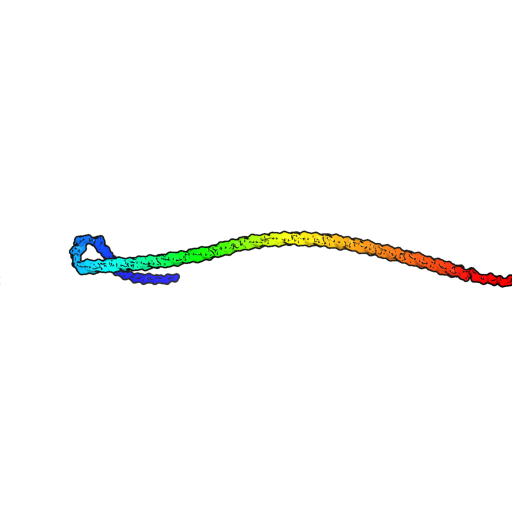00 98.75 88 ARG A CA 1
ATOM 707 C C . ARG A 1 88 ? -1.037 2.365 9.627 1.00 98.75 88 ARG A C 1
ATOM 709 O O . ARG A 1 88 ? -0.427 3.016 8.781 1.00 98.75 88 ARG A O 1
ATOM 716 N N . ASP A 1 89 ? -0.662 1.158 10.031 1.00 98.75 89 ASP A N 1
ATOM 717 C CA . ASP A 1 89 ? 0.547 0.491 9.547 1.00 98.75 89 ASP A CA 1
ATOM 718 C C . ASP A 1 89 ? 0.440 0.184 8.045 1.00 98.75 89 ASP A C 1
ATOM 720 O O . ASP A 1 89 ? 1.376 0.438 7.280 1.00 98.75 89 ASP A O 1
ATOM 724 N N . LEU A 1 90 ? -0.738 -0.257 7.591 1.00 98.81 90 LEU A N 1
ATOM 725 C CA . LEU A 1 90 ? -1.026 -0.466 6.175 1.00 98.81 90 LEU A CA 1
ATOM 726 C C . LEU A 1 90 ? -0.937 0.838 5.372 1.00 98.81 90 LEU A C 1
ATOM 728 O O . LEU A 1 90 ? -0.361 0.847 4.284 1.00 98.81 90 LEU A O 1
ATOM 732 N N . CYS A 1 91 ? -1.467 1.948 5.893 1.00 98.75 91 CYS A N 1
ATOM 733 C CA . CYS A 1 91 ? -1.332 3.256 5.249 1.00 98.75 91 CYS A CA 1
ATOM 734 C C . CYS A 1 91 ? 0.142 3.646 5.058 1.00 98.75 91 CYS A C 1
ATOM 736 O O . CYS A 1 91 ? 0.516 4.051 3.957 1.00 98.75 91 CYS A O 1
ATOM 738 N N . CYS A 1 92 ? 0.985 3.468 6.081 1.00 98.62 92 CYS A N 1
ATOM 739 C CA . CYS A 1 92 ? 2.426 3.719 5.980 1.00 98.62 92 CYS A CA 1
ATOM 740 C C . CYS A 1 92 ? 3.079 2.857 4.887 1.00 98.62 92 CYS A C 1
ATOM 742 O O . CYS A 1 92 ? 3.796 3.376 4.031 1.00 98.62 92 CYS A O 1
ATOM 744 N N . PHE A 1 93 ? 2.776 1.556 4.869 1.00 98.69 93 PHE A N 1
ATOM 745 C CA . PHE A 1 93 ? 3.288 0.628 3.860 1.00 98.69 93 PHE A CA 1
ATOM 746 C C . PHE A 1 93 ? 2.896 1.035 2.429 1.00 98.69 93 PHE A C 1
ATOM 748 O O . PHE A 1 93 ? 3.740 1.078 1.529 1.00 98.69 93 PHE A O 1
ATOM 755 N N . LEU A 1 94 ? 1.623 1.377 2.212 1.00 98.81 94 LEU A N 1
ATOM 756 C CA . LEU A 1 94 ? 1.127 1.795 0.899 1.00 98.81 94 LEU A CA 1
ATOM 757 C C . LEU A 1 94 ? 1.754 3.115 0.441 1.00 98.81 94 LEU A C 1
ATOM 759 O O . LEU A 1 94 ? 2.025 3.289 -0.751 1.00 98.81 94 LEU A O 1
ATOM 763 N N . ASP A 1 95 ? 2.015 4.042 1.362 1.00 98.75 95 ASP A N 1
ATOM 764 C CA . ASP A 1 95 ? 2.703 5.287 1.037 1.00 98.75 95 ASP A CA 1
ATOM 765 C C . ASP A 1 95 ? 4.158 5.059 0.616 1.00 98.75 95 ASP A C 1
ATOM 767 O O . ASP A 1 95 ? 4.614 5.661 -0.365 1.00 98.75 95 ASP A O 1
ATOM 771 N N . ASP A 1 96 ? 4.869 4.154 1.286 1.00 98.69 96 ASP A N 1
ATOM 772 C CA . ASP A 1 96 ? 6.225 3.757 0.907 1.00 98.69 96 ASP A CA 1
ATOM 773 C C . ASP A 1 96 ? 6.263 3.122 -0.484 1.00 98.69 96 ASP A C 1
ATOM 775 O O . ASP A 1 96 ? 7.097 3.489 -1.323 1.00 98.69 96 ASP A O 1
ATOM 779 N N . ASP A 1 97 ? 5.338 2.209 -0.774 1.00 98.75 97 ASP A N 1
ATOM 780 C CA . ASP A 1 97 ? 5.238 1.572 -2.086 1.00 98.75 97 ASP A CA 1
ATOM 781 C C . ASP A 1 97 ? 4.853 2.569 -3.180 1.00 98.75 97 ASP A C 1
ATOM 783 O O . ASP A 1 97 ? 5.461 2.586 -4.258 1.00 98.75 97 ASP A O 1
ATOM 787 N N . ARG A 1 98 ? 3.946 3.505 -2.889 1.00 98.69 98 ARG A N 1
ATOM 788 C CA . ARG A 1 98 ? 3.630 4.618 -3.791 1.00 98.69 98 ARG A CA 1
ATOM 789 C C . ARG A 1 98 ? 4.868 5.471 -4.084 1.00 98.69 98 ARG A C 1
ATOM 791 O O . ARG A 1 98 ? 5.087 5.872 -5.233 1.00 98.69 98 ARG A O 1
ATOM 798 N N . GLN A 1 99 ? 5.702 5.758 -3.082 1.00 98.62 99 GLN A N 1
ATOM 799 C CA . GLN A 1 99 ? 6.962 6.483 -3.277 1.00 98.62 99 GLN A CA 1
ATOM 800 C C . GLN A 1 99 ? 7.983 5.677 -4.093 1.00 98.62 99 GLN A C 1
ATOM 802 O O . GLN A 1 99 ? 8.623 6.240 -4.989 1.00 98.62 99 GLN A O 1
ATOM 807 N N . LYS A 1 100 ? 8.118 4.366 -3.847 1.00 98.69 100 LYS A N 1
ATOM 808 C CA . LYS A 1 100 ? 8.954 3.465 -4.663 1.00 98.69 100 LYS A CA 1
ATOM 809 C C . LYS A 1 100 ? 8.493 3.463 -6.121 1.00 98.69 100 LYS A C 1
ATOM 811 O O . LYS A 1 100 ? 9.323 3.679 -7.004 1.00 98.69 100 LYS A O 1
ATOM 816 N N . GLY A 1 101 ? 7.189 3.346 -6.374 1.00 98.62 101 GLY A N 1
ATOM 817 C CA . GLY A 1 101 ? 6.610 3.404 -7.719 1.00 98.62 101 GLY A CA 1
ATOM 818 C C . GLY A 1 101 ? 6.953 4.702 -8.456 1.00 98.62 101 GLY A C 1
ATOM 819 O O . GLY A 1 101 ? 7.386 4.675 -9.609 1.00 98.62 101 GLY A O 1
ATOM 820 N N . LYS A 1 102 ? 6.877 5.853 -7.772 1.00 98.75 102 LYS A N 1
ATOM 821 C CA . LYS A 1 102 ? 7.307 7.147 -8.337 1.00 98.75 102 LYS A CA 1
ATOM 822 C C . LYS A 1 102 ? 8.797 7.180 -8.682 1.00 98.75 102 LYS A C 1
ATOM 824 O O . LYS A 1 102 ? 9.156 7.719 -9.730 1.00 98.75 102 LYS A O 1
ATOM 829 N N . ARG A 1 103 ? 9.669 6.633 -7.825 1.00 98.69 103 ARG A N 1
ATOM 830 C CA . ARG A 1 103 ? 11.118 6.554 -8.096 1.00 98.69 103 ARG A CA 1
ATOM 831 C C . ARG A 1 103 ? 11.401 5.702 -9.331 1.00 98.69 103 ARG A C 1
ATOM 833 O O . ARG A 1 103 ? 12.066 6.182 -10.245 1.00 98.69 103 ARG A O 1
ATOM 840 N N . VAL A 1 104 ? 10.825 4.502 -9.394 1.00 98.69 104 VAL A N 1
ATOM 841 C CA . VAL A 1 104 ? 10.977 3.587 -10.535 1.00 98.69 104 VAL A CA 1
ATOM 842 C C . VAL A 1 104 ? 10.468 4.229 -11.824 1.00 98.69 104 VAL A C 1
ATOM 844 O O . VAL A 1 104 ? 11.176 4.220 -12.824 1.00 98.69 104 VAL A O 1
ATOM 847 N N . SER A 1 105 ? 9.298 4.875 -11.801 1.00 98.81 105 SER A N 1
ATOM 848 C CA . SER A 1 105 ? 8.751 5.572 -12.972 1.00 98.81 105 SER A CA 1
ATOM 849 C C . SER A 1 105 ? 9.699 6.656 -13.509 1.00 98.81 105 SER A C 1
ATOM 851 O O . SER A 1 105 ? 9.924 6.753 -14.716 1.00 98.81 105 SER A O 1
ATOM 853 N N . ARG A 1 106 ? 10.325 7.443 -12.622 1.00 98.81 106 ARG A N 1
ATOM 854 C CA . ARG A 1 106 ? 11.308 8.469 -13.015 1.00 98.81 106 ARG A CA 1
ATOM 855 C C . ARG A 1 106 ? 12.568 7.862 -13.628 1.00 98.81 106 ARG A C 1
ATOM 857 O O . ARG A 1 106 ? 13.057 8.390 -14.627 1.00 98.81 106 ARG A O 1
ATOM 864 N N . GLU A 1 107 ? 13.099 6.788 -13.042 1.00 98.69 107 GLU A N 1
ATOM 865 C CA . GLU A 1 107 ? 14.247 6.069 -13.616 1.00 98.69 107 GLU A CA 1
ATOM 866 C C . GLU A 1 107 ? 13.910 5.456 -14.971 1.00 98.69 107 GLU A C 1
ATOM 868 O O . GLU A 1 107 ? 14.669 5.619 -15.922 1.00 98.69 107 GLU A O 1
ATOM 873 N N . TRP A 1 108 ? 12.729 4.857 -15.101 1.00 98.75 108 TRP A N 1
ATOM 874 C CA . TRP A 1 108 ? 12.256 4.302 -16.362 1.00 98.75 108 TRP A CA 1
ATOM 875 C C . TRP A 1 108 ? 12.182 5.362 -17.463 1.00 98.75 108 TRP A C 1
ATOM 877 O O . TRP A 1 108 ? 12.675 5.162 -18.571 1.00 98.75 108 TRP A O 1
ATOM 887 N N . GLN A 1 109 ? 11.642 6.543 -17.151 1.00 98.75 109 GLN A N 1
ATOM 888 C CA . GLN A 1 109 ? 11.621 7.658 -18.096 1.00 98.75 109 GLN A CA 1
ATOM 889 C C . GLN A 1 109 ? 13.028 8.154 -18.460 1.00 98.75 109 GLN A C 1
ATOM 891 O O . GLN A 1 109 ? 13.273 8.501 -19.618 1.00 98.75 109 GLN A O 1
ATOM 896 N N . ARG A 1 110 ? 13.962 8.211 -17.498 1.00 98.75 110 ARG A N 1
ATOM 897 C CA . ARG A 1 110 ? 15.367 8.558 -17.773 1.00 98.75 110 ARG A CA 1
ATOM 898 C C . ARG A 1 110 ? 16.010 7.546 -18.713 1.00 98.75 110 ARG A C 1
ATOM 900 O O . ARG A 1 110 ? 16.577 7.956 -19.724 1.00 98.75 110 ARG A O 1
ATOM 907 N N . LEU A 1 111 ? 15.865 6.258 -18.411 1.00 98.75 111 LEU A N 1
ATOM 908 C CA . LEU A 1 111 ? 16.364 5.164 -19.236 1.00 98.75 111 LEU A CA 1
ATOM 909 C C . LEU A 1 111 ? 15.778 5.228 -20.649 1.00 98.75 111 LEU A C 1
ATOM 911 O O . LEU A 1 111 ? 16.522 5.134 -21.623 1.00 98.75 111 LEU A O 1
ATOM 915 N N . GLY A 1 112 ? 14.470 5.462 -20.771 1.00 98.75 112 GLY A N 1
ATOM 916 C CA . GLY A 1 112 ? 13.795 5.604 -22.059 1.00 98.75 112 GLY A CA 1
ATOM 917 C C . GLY A 1 112 ? 14.355 6.763 -22.888 1.00 98.75 112 GLY A C 1
ATOM 918 O O . GLY A 1 112 ? 14.680 6.585 -24.061 1.00 98.75 112 GLY A O 1
ATOM 919 N N . ARG A 1 113 ? 14.553 7.941 -22.275 1.00 98.75 113 ARG A N 1
ATOM 920 C CA . ARG A 1 113 ? 15.171 9.095 -22.955 1.00 98.75 113 ARG A CA 1
ATOM 921 C C . ARG A 1 113 ? 16.608 8.811 -23.388 1.00 98.75 113 ARG A C 1
ATOM 923 O O . ARG A 1 113 ? 16.964 9.141 -24.519 1.00 98.75 113 ARG A O 1
ATOM 930 N N . TYR A 1 114 ? 17.416 8.215 -22.510 1.00 98.75 114 TYR A N 1
ATOM 931 C CA . TYR A 1 114 ? 18.803 7.856 -22.810 1.00 98.75 114 TYR A CA 1
ATOM 932 C C . TYR A 1 114 ? 18.880 6.862 -23.972 1.00 98.75 114 TYR A C 1
ATOM 934 O O . TYR A 1 114 ? 19.556 7.136 -24.960 1.00 98.75 114 TYR A O 1
ATOM 942 N N . SER A 1 115 ? 18.115 5.772 -23.897 1.00 98.81 115 SER A N 1
ATOM 943 C CA . SER A 1 115 ? 18.102 4.708 -24.908 1.00 98.81 115 SER A CA 1
ATOM 944 C C . SER A 1 115 ? 17.658 5.238 -26.270 1.00 98.81 115 SER A C 1
ATOM 946 O O . SER A 1 115 ? 18.321 5.000 -27.274 1.00 98.81 115 SER A O 1
ATOM 948 N N . ALA A 1 116 ? 16.595 6.050 -26.315 1.00 98.69 116 ALA A N 1
ATOM 949 C CA . ALA A 1 116 ? 16.154 6.682 -27.557 1.00 98.69 116 ALA A CA 1
ATOM 950 C C . ALA A 1 116 ? 17.208 7.649 -28.129 1.00 98.69 116 ALA A C 1
ATOM 952 O O . ALA A 1 116 ? 17.376 7.746 -29.344 1.00 98.69 116 ALA A O 1
ATOM 953 N N . GLY A 1 117 ? 17.919 8.377 -27.262 1.00 98.69 117 GLY A N 1
ATOM 954 C CA . GLY A 1 117 ? 19.028 9.239 -27.661 1.00 98.69 117 GLY A CA 1
ATOM 955 C C . GLY A 1 117 ? 20.204 8.457 -28.243 1.00 98.69 117 GLY A C 1
ATOM 956 O O . GLY A 1 117 ? 20.743 8.859 -29.271 1.00 98.69 117 GLY A O 1
ATOM 957 N N . LEU A 1 118 ? 20.570 7.340 -27.614 1.00 98.75 118 LEU A N 1
ATOM 958 C CA . LEU A 1 118 ? 21.632 6.452 -28.077 1.00 98.75 118 LEU A CA 1
ATOM 959 C C . LEU A 1 118 ? 21.293 5.858 -29.448 1.00 98.75 118 LEU A C 1
ATOM 961 O O . LEU A 1 118 ? 22.065 6.030 -30.386 1.00 98.75 118 LEU A O 1
ATOM 965 N N . MET A 1 119 ? 20.093 5.292 -29.601 1.00 98.75 119 MET A N 1
ATOM 966 C CA . MET A 1 119 ? 19.633 4.722 -30.872 1.00 98.75 119 MET A CA 1
ATOM 967 C C . MET A 1 119 ? 19.647 5.742 -32.013 1.00 98.75 119 MET A C 1
ATOM 969 O O . MET A 1 119 ? 20.108 5.434 -33.106 1.00 98.75 119 MET A O 1
ATOM 973 N N . ARG A 1 120 ? 19.210 6.989 -31.775 1.00 98.75 120 ARG A N 1
ATOM 974 C CA . ARG A 1 120 ? 19.287 8.040 -32.807 1.00 98.75 120 ARG A CA 1
ATOM 975 C C . ARG A 1 120 ? 20.721 8.322 -33.253 1.00 98.75 120 ARG A C 1
ATOM 977 O O . ARG A 1 120 ? 20.944 8.539 -34.441 1.00 98.75 120 ARG A O 1
ATOM 984 N N . LYS A 1 121 ? 21.680 8.332 -32.321 1.00 98.75 121 LYS A N 1
ATOM 985 C CA . LYS A 1 121 ? 23.099 8.535 -32.651 1.00 98.75 121 LYS A CA 1
ATOM 986 C C . LYS A 1 121 ? 23.649 7.366 -33.457 1.00 98.75 121 LYS A C 1
ATOM 988 O O . LYS A 1 121 ? 24.298 7.598 -34.469 1.00 98.75 121 LYS A O 1
ATOM 993 N N . GLU A 1 122 ? 23.360 6.136 -33.044 1.00 98.69 122 GLU A N 1
ATOM 994 C CA . GLU A 1 122 ? 23.807 4.937 -33.758 1.00 98.69 122 GLU A CA 1
ATOM 995 C C . GLU A 1 122 ? 23.235 4.876 -35.175 1.00 98.69 122 GLU A C 1
ATOM 997 O O . GLU A 1 122 ? 23.990 4.705 -36.128 1.00 98.69 122 GLU A O 1
ATOM 1002 N N . VAL A 1 123 ? 21.934 5.135 -35.347 1.00 98.75 123 VAL A N 1
ATOM 1003 C CA . VAL A 1 123 ? 21.306 5.207 -36.677 1.00 98.75 123 VAL A CA 1
ATOM 1004 C C . VAL A 1 123 ? 21.959 6.285 -37.541 1.00 98.75 123 VAL A C 1
ATOM 1006 O O . VAL A 1 123 ? 22.254 6.031 -38.705 1.00 98.75 123 VAL A O 1
ATOM 1009 N N . ALA A 1 124 ? 22.235 7.471 -36.991 1.00 98.75 124 ALA A N 1
ATOM 1010 C CA . ALA A 1 124 ? 22.919 8.526 -37.737 1.00 98.75 124 ALA A CA 1
ATOM 1011 C C . ALA A 1 124 ? 24.328 8.098 -38.186 1.00 98.75 124 ALA A C 1
ATOM 1013 O O . ALA A 1 124 ? 24.707 8.350 -39.330 1.00 98.75 124 ALA A O 1
ATOM 1014 N N . ILE A 1 125 ? 25.079 7.409 -37.319 1.00 98.75 125 ILE A N 1
ATOM 1015 C CA . ILE A 1 125 ? 26.402 6.865 -37.649 1.00 98.75 125 ILE A CA 1
ATOM 1016 C C . ILE A 1 125 ? 26.292 5.811 -38.756 1.00 98.75 125 ILE A C 1
ATOM 1018 O O . ILE A 1 125 ? 27.050 5.867 -39.723 1.00 98.75 125 ILE A O 1
ATOM 1022 N N . TYR A 1 126 ? 25.338 4.883 -38.662 1.00 98.75 126 TYR A N 1
ATOM 1023 C CA . TYR A 1 126 ? 25.138 3.861 -39.690 1.00 98.75 126 TYR A CA 1
ATOM 1024 C C . TYR A 1 126 ? 24.731 4.459 -41.036 1.00 98.75 126 TYR A C 1
ATOM 1026 O O . TYR A 1 126 ? 25.270 4.055 -42.062 1.00 98.75 126 TYR A O 1
ATOM 1034 N N . LEU A 1 127 ? 23.851 5.463 -41.046 1.00 98.75 127 LEU A N 1
ATOM 1035 C CA . LEU A 1 127 ? 23.478 6.173 -42.271 1.00 98.75 127 LEU A CA 1
ATOM 1036 C C . LEU A 1 127 ? 24.669 6.909 -42.894 1.00 98.75 127 LEU A C 1
ATOM 1038 O O . LEU A 1 127 ? 24.824 6.893 -44.113 1.00 98.75 127 LEU A O 1
ATOM 1042 N N . GLN A 1 128 ? 25.526 7.528 -42.080 1.00 98.75 128 GLN A N 1
ATOM 1043 C CA . GLN A 1 128 ? 26.745 8.165 -42.577 1.00 98.75 128 GLN A CA 1
ATOM 1044 C C . GLN A 1 128 ? 27.700 7.130 -43.184 1.00 98.75 128 GLN A C 1
ATOM 1046 O O . GLN A 1 128 ? 28.218 7.331 -44.280 1.00 98.75 128 GLN A O 1
ATOM 1051 N N . LYS A 1 129 ? 27.877 5.990 -42.508 1.00 98.75 129 LYS A N 1
ATOM 1052 C CA . LYS A 1 129 ? 28.720 4.898 -42.995 1.00 98.75 129 LYS A CA 1
ATOM 1053 C C . LYS A 1 129 ? 28.209 4.313 -44.308 1.00 98.75 129 LYS A C 1
ATOM 1055 O O . LYS A 1 129 ? 29.008 4.002 -45.185 1.00 98.75 129 LYS A O 1
ATOM 1060 N N . LEU A 1 130 ? 26.892 4.180 -44.442 1.00 98.75 130 LEU A N 1
ATOM 1061 C CA . LEU A 1 130 ? 26.259 3.692 -45.660 1.00 98.75 130 LEU A CA 1
ATOM 1062 C C . LEU A 1 130 ? 26.562 4.619 -46.842 1.00 98.75 130 LEU A C 1
ATOM 1064 O O . LEU A 1 130 ? 27.038 4.141 -47.864 1.00 98.75 130 LEU A O 1
ATOM 1068 N N . LYS A 1 131 ? 26.412 5.937 -46.662 1.00 98.75 131 LYS A N 1
ATOM 1069 C CA . LYS A 1 131 ? 26.754 6.931 -47.693 1.00 98.75 131 LYS A CA 1
ATOM 1070 C C . LYS A 1 131 ? 28.223 6.870 -48.113 1.00 98.75 131 LYS A C 1
ATOM 1072 O O . LYS A 1 131 ? 28.525 6.942 -49.299 1.00 98.75 131 LYS A O 1
ATOM 1077 N N . GLU A 1 132 ? 29.142 6.726 -47.156 1.00 98.69 132 GLU A N 1
ATOM 1078 C CA . GLU A 1 132 ? 30.575 6.564 -47.456 1.00 98.69 132 GLU A CA 1
ATOM 1079 C C . GLU A 1 132 ? 30.843 5.315 -48.307 1.00 98.69 132 GLU A C 1
ATOM 1081 O O . GLU A 1 132 ? 31.664 5.350 -49.222 1.00 98.69 132 GLU A O 1
ATOM 1086 N N . LEU A 1 133 ? 30.168 4.202 -48.002 1.00 98.75 133 LEU A N 1
ATOM 1087 C CA . LEU A 1 133 ? 30.304 2.958 -48.759 1.00 98.75 133 LEU A CA 1
ATOM 1088 C C . LEU A 1 133 ? 29.696 3.071 -50.161 1.00 98.75 133 LEU A C 1
ATOM 1090 O O . LEU A 1 133 ? 30.327 2.628 -51.116 1.00 98.75 133 LEU A O 1
ATOM 1094 N N . GLU A 1 134 ? 28.527 3.700 -50.294 1.00 98.69 134 GLU A N 1
ATOM 1095 C CA . GLU A 1 134 ? 27.893 3.982 -51.589 1.00 98.69 134 GLU A CA 1
ATOM 1096 C C . GLU A 1 134 ? 28.800 4.844 -52.477 1.00 98.69 134 GLU A C 1
ATOM 1098 O O . GLU A 1 134 ? 29.001 4.529 -53.650 1.00 98.69 134 GLU A O 1
ATOM 1103 N N . GLN A 1 135 ? 29.419 5.890 -51.919 1.00 98.75 135 GLN A N 1
ATOM 1104 C CA . GLN A 1 135 ? 30.350 6.737 -52.665 1.00 98.75 135 GLN A CA 1
ATOM 1105 C C . GLN A 1 135 ? 31.575 5.948 -53.150 1.00 98.75 135 GLN A C 1
ATOM 1107 O O . GLN A 1 135 ? 31.914 6.006 -54.331 1.00 98.75 135 GLN A O 1
ATOM 1112 N N . ARG A 1 136 ? 32.204 5.161 -52.268 1.00 98.56 136 ARG A N 1
ATOM 1113 C CA . ARG A 1 136 ? 33.349 4.312 -52.641 1.00 98.56 136 ARG A CA 1
ATOM 1114 C C . ARG A 1 136 ? 32.979 3.284 -53.703 1.00 98.56 136 ARG A C 1
ATOM 1116 O O . ARG A 1 136 ? 33.776 3.000 -54.588 1.00 98.56 136 ARG A O 1
ATOM 1123 N N . GLN A 1 137 ? 31.773 2.722 -53.630 1.00 98.62 137 GLN A N 1
ATOM 1124 C CA . GLN A 1 137 ? 31.287 1.792 -54.642 1.00 98.62 137 GLN A CA 1
ATOM 1125 C C . GLN A 1 137 ? 31.192 2.469 -56.016 1.00 98.62 137 GLN A C 1
ATOM 1127 O O . GLN A 1 137 ? 31.598 1.872 -57.010 1.00 98.62 137 GLN A O 1
ATOM 1132 N N . LEU A 1 138 ? 30.702 3.710 -56.080 1.00 98.56 138 LEU A N 1
ATOM 1133 C CA . LEU A 1 138 ? 30.646 4.482 -57.326 1.00 98.56 138 LEU A CA 1
ATOM 1134 C C . LEU A 1 138 ? 32.040 4.807 -57.877 1.00 98.56 138 LEU A C 1
ATOM 1136 O O . LEU A 1 138 ? 32.245 4.709 -59.086 1.00 98.56 138 LEU A O 1
ATOM 1140 N N . GLU A 1 139 ? 32.989 5.165 -57.011 1.00 98.50 139 GLU A N 1
ATOM 1141 C CA . GLU A 1 139 ? 34.390 5.404 -57.388 1.00 98.50 139 GLU A CA 1
ATOM 1142 C C . GLU A 1 139 ? 35.013 4.142 -57.998 1.00 98.50 139 GLU A C 1
ATOM 1144 O O . GLU A 1 139 ? 35.486 4.182 -59.131 1.00 98.50 139 GLU A O 1
ATOM 1149 N N . VAL A 1 140 ? 34.882 2.992 -57.328 1.00 98.56 140 VAL A N 1
ATOM 1150 C CA . VAL A 1 140 ? 35.375 1.700 -57.836 1.00 98.56 140 VAL A CA 1
ATOM 1151 C C . VAL A 1 140 ? 34.710 1.316 -59.160 1.00 98.56 140 VAL A C 1
ATOM 1153 O O . VAL A 1 140 ? 35.369 0.766 -60.042 1.00 98.56 140 VAL A O 1
ATOM 1156 N N . ILE A 1 141 ? 33.410 1.581 -59.332 1.00 98.50 141 ILE A N 1
ATOM 1157 C CA . ILE A 1 141 ? 32.718 1.333 -60.606 1.00 98.50 141 ILE A CA 1
ATOM 1158 C C . ILE A 1 141 ? 33.313 2.203 -61.715 1.00 98.50 141 ILE A C 1
ATOM 1160 O O . ILE A 1 141 ? 33.554 1.691 -62.807 1.00 98.50 141 ILE A O 1
ATOM 1164 N N . ARG A 1 142 ? 33.569 3.488 -61.445 1.00 98.56 142 ARG A N 1
ATOM 1165 C CA . ARG A 1 142 ? 34.178 4.406 -62.415 1.00 98.56 142 ARG A CA 1
ATOM 1166 C C . ARG A 1 142 ? 35.584 3.953 -62.801 1.00 98.56 142 ARG A C 1
ATOM 1168 O O . ARG A 1 142 ? 35.838 3.780 -63.986 1.00 98.56 142 ARG A O 1
ATOM 1175 N N . GLU A 1 143 ? 36.441 3.674 -61.823 1.00 98.12 143 GLU A N 1
ATOM 1176 C CA . GLU A 1 143 ? 37.800 3.168 -62.058 1.00 98.12 143 GLU A CA 1
ATOM 1177 C C . GLU A 1 143 ? 37.779 1.867 -62.876 1.00 98.12 143 GLU A C 1
ATOM 1179 O O . GLU A 1 143 ? 38.562 1.695 -63.805 1.00 98.12 143 GLU A O 1
ATOM 1184 N N . ASN A 1 144 ? 36.837 0.958 -62.599 1.00 98.19 144 ASN A N 1
ATOM 1185 C CA . ASN A 1 144 ? 36.668 -0.261 -63.394 1.00 98.19 144 ASN A CA 1
ATOM 1186 C C . ASN A 1 144 ? 36.240 0.012 -64.843 1.00 98.19 144 ASN A C 1
ATOM 1188 O O . ASN A 1 144 ? 36.607 -0.759 -65.728 1.00 98.19 144 ASN A O 1
ATOM 1192 N N . LEU A 1 145 ? 35.426 1.040 -65.097 1.00 98.19 145 LEU A N 1
ATOM 1193 C CA . LEU A 1 145 ? 35.035 1.423 -66.457 1.00 98.19 145 LEU A CA 1
ATOM 1194 C C . LEU A 1 145 ? 36.219 2.029 -67.213 1.00 98.19 145 LEU A C 1
ATOM 1196 O O . LEU A 1 145 ? 36.514 1.575 -68.314 1.00 98.19 145 LEU A O 1
ATOM 1200 N N . 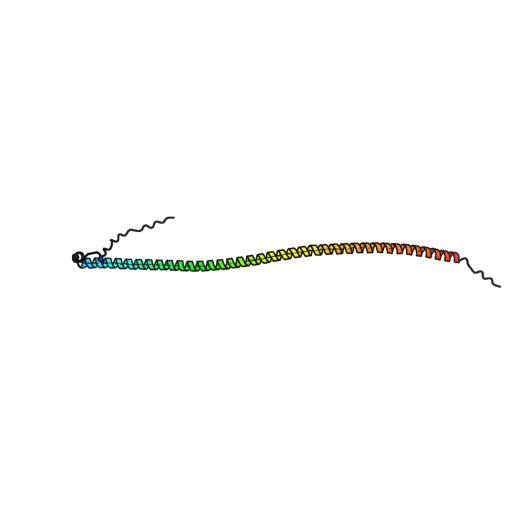GLU A 1 146 ? 36.948 2.953 -66.589 1.00 97.81 146 GLU A N 1
ATOM 1201 C CA . GLU A 1 146 ? 38.158 3.558 -67.160 1.00 97.81 146 GLU A CA 1
ATOM 1202 C C . GLU A 1 146 ? 39.221 2.489 -67.474 1.00 97.81 146 GLU A C 1
ATOM 1204 O O . GLU A 1 146 ? 39.793 2.467 -68.563 1.00 97.81 146 GLU A O 1
ATOM 1209 N N . LEU A 1 147 ? 39.436 1.528 -66.566 1.00 98.12 147 LEU A N 1
ATOM 1210 C CA . LEU A 1 147 ? 40.342 0.399 -66.804 1.00 98.12 147 LEU A CA 1
ATOM 1211 C C . LEU A 1 147 ? 39.895 -0.472 -67.985 1.00 98.12 147 LEU A C 1
ATOM 1213 O O . LEU A 1 147 ? 40.734 -0.885 -68.784 1.00 98.12 147 LEU A O 1
ATOM 1217 N N . LYS A 1 148 ? 38.589 -0.743 -68.125 1.00 97.69 148 LYS A N 1
ATOM 1218 C CA . LYS A 1 148 ? 38.056 -1.490 -69.277 1.00 97.69 148 LYS A CA 1
ATOM 1219 C C . LYS A 1 148 ? 38.302 -0.751 -70.589 1.00 97.69 148 LYS A C 1
ATOM 1221 O O . LYS A 1 148 ? 38.687 -1.393 -71.560 1.00 97.69 148 LYS A O 1
ATOM 1226 N N . GLU A 1 149 ? 38.113 0.565 -70.620 1.00 97.44 149 GLU A N 1
ATOM 1227 C CA . GLU A 1 149 ? 38.389 1.393 -71.801 1.00 97.44 149 GLU A CA 1
ATOM 1228 C C . GLU A 1 149 ? 39.873 1.345 -72.186 1.00 97.44 149 GLU A C 1
ATOM 1230 O O . GLU A 1 149 ? 40.200 1.124 -73.352 1.00 97.44 149 GLU A O 1
ATOM 1235 N N . VAL A 1 150 ? 40.782 1.455 -71.210 1.00 96.94 150 VAL A N 1
ATOM 1236 C CA . VAL A 1 150 ? 42.229 1.314 -71.446 1.00 96.94 150 VAL A CA 1
ATOM 1237 C C . VAL A 1 150 ? 42.577 -0.068 -71.999 1.00 96.94 150 VAL A C 1
ATOM 1239 O O . VAL A 1 150 ? 43.338 -0.167 -72.961 1.00 96.94 150 VAL A O 1
ATOM 1242 N N . CYS A 1 151 ? 42.015 -1.141 -71.435 1.00 96.75 151 CYS A N 1
ATOM 1243 C CA . CYS A 1 151 ? 42.230 -2.493 -71.952 1.00 96.75 151 CYS A CA 1
ATOM 1244 C C . CYS A 1 151 ? 41.754 -2.643 -73.404 1.00 96.75 151 CYS A C 1
ATOM 1246 O O . CYS A 1 151 ? 42.479 -3.228 -74.204 1.00 96.75 151 CYS A O 1
ATOM 1248 N N . LEU A 1 152 ? 40.589 -2.087 -73.755 1.00 96.62 152 LEU A N 1
ATOM 1249 C CA . LEU A 1 152 ? 40.071 -2.118 -75.127 1.00 96.62 152 LEU A CA 1
ATOM 1250 C C . LEU A 1 152 ? 41.003 -1.390 -76.105 1.00 96.62 152 LEU A C 1
ATOM 1252 O O . LEU A 1 152 ? 41.350 -1.959 -77.136 1.00 96.62 152 LEU A O 1
ATOM 1256 N N . MET A 1 153 ? 41.483 -0.190 -75.760 1.00 95.19 153 MET A N 1
ATOM 1257 C CA . MET A 1 153 ? 42.440 0.546 -76.603 1.00 95.19 153 MET A CA 1
ATOM 1258 C C . MET A 1 153 ? 43.736 -0.249 -76.830 1.00 95.19 153 MET A C 1
ATOM 1260 O O . MET A 1 153 ? 44.230 -0.332 -77.953 1.00 95.19 153 MET A O 1
ATOM 1264 N N . LEU A 1 154 ? 44.269 -0.896 -75.788 1.00 95.38 154 LEU A N 1
ATOM 1265 C CA . LEU A 1 154 ? 45.465 -1.741 -75.907 1.00 95.38 154 LEU A CA 1
ATOM 1266 C C . LEU A 1 154 ? 45.219 -2.992 -76.770 1.00 95.38 154 LEU A C 1
ATOM 1268 O O . LEU A 1 154 ? 46.112 -3.442 -77.495 1.00 95.38 154 LEU A O 1
ATOM 1272 N N . GLU A 1 155 ? 44.021 -3.578 -76.707 1.00 94.94 155 GLU A N 1
ATOM 1273 C CA . GLU A 1 155 ? 43.623 -4.686 -77.579 1.00 94.94 155 GLU A CA 1
ATOM 1274 C C . GLU A 1 155 ? 43.509 -4.247 -79.049 1.00 94.94 155 GLU A C 1
ATOM 1276 O O . GLU A 1 155 ? 43.987 -4.959 -79.940 1.00 94.94 155 GLU A O 1
ATOM 1281 N N . GLU A 1 156 ? 42.947 -3.067 -79.312 1.00 93.69 156 GLU A N 1
ATOM 1282 C CA . GLU A 1 156 ? 42.880 -2.454 -80.645 1.00 93.69 156 GLU A CA 1
ATOM 1283 C C . GLU A 1 156 ? 44.283 -2.181 -81.214 1.00 93.69 156 GLU A C 1
ATOM 1285 O O . GLU A 1 156 ? 44.585 -2.587 -82.338 1.00 93.69 156 GLU A O 1
ATOM 1290 N N . GLU A 1 157 ? 45.193 -1.597 -80.428 1.00 90.62 157 GLU A N 1
ATOM 1291 C CA . GLU A 1 157 ? 46.586 -1.378 -80.843 1.00 90.62 157 GLU A CA 1
ATOM 1292 C C . GLU A 1 157 ? 47.313 -2.694 -81.151 1.00 90.62 157 GLU A C 1
ATOM 1294 O O . GLU A 1 157 ? 47.989 -2.824 -82.177 1.00 90.62 157 GLU A O 1
ATOM 1299 N N . ARG A 1 158 ? 47.146 -3.712 -80.296 1.00 90.62 158 ARG A N 1
ATOM 1300 C CA . ARG A 1 158 ? 47.734 -5.041 -80.510 1.00 90.62 158 ARG A CA 1
ATOM 1301 C C . ARG A 1 158 ? 47.200 -5.693 -81.784 1.00 90.62 158 ARG A C 1
ATOM 1303 O O . ARG A 1 158 ? 47.978 -6.280 -82.537 1.00 90.62 158 ARG A O 1
ATOM 1310 N N . THR A 1 159 ? 45.893 -5.632 -82.029 1.00 88.88 159 THR A N 1
ATOM 1311 C CA . THR A 1 159 ? 45.287 -6.220 -83.237 1.00 88.88 159 THR A CA 1
ATOM 1312 C C . THR A 1 159 ? 45.716 -5.479 -84.505 1.00 88.88 159 THR A C 1
ATOM 1314 O O . THR A 1 159 ? 46.049 -6.136 -85.495 1.00 88.88 159 THR A O 1
ATOM 1317 N N . ALA A 1 160 ? 45.827 -4.148 -84.467 1.00 83.56 160 ALA A N 1
ATOM 1318 C CA . ALA A 1 160 ? 46.362 -3.341 -85.563 1.00 83.56 160 ALA A CA 1
ATOM 1319 C C . ALA A 1 160 ? 47.844 -3.650 -85.855 1.00 83.56 160 ALA A C 1
ATOM 1321 O O . ALA A 1 160 ? 48.220 -3.826 -87.016 1.00 83.56 160 ALA A O 1
ATOM 1322 N N . ALA A 1 161 ? 48.682 -3.794 -84.823 1.00 80.31 161 ALA A N 1
ATOM 1323 C CA . ALA A 1 161 ? 50.090 -4.171 -84.976 1.00 80.31 161 ALA A CA 1
ATOM 1324 C C . ALA A 1 161 ? 50.257 -5.571 -85.595 1.00 80.31 161 ALA A C 1
ATOM 1326 O O . ALA A 1 161 ? 51.117 -5.779 -86.453 1.00 80.31 161 ALA A O 1
ATOM 1327 N N . VAL A 1 162 ? 49.401 -6.528 -85.217 1.00 76.12 162 VAL A N 1
ATOM 1328 C CA . VAL A 1 162 ? 49.371 -7.867 -85.826 1.00 76.12 162 VAL A CA 1
ATOM 1329 C C . VAL A 1 162 ? 48.906 -7.801 -87.285 1.00 76.12 162 VAL A C 1
ATOM 1331 O O . VAL A 1 162 ? 49.509 -8.457 -88.128 1.00 76.12 162 VAL A O 1
ATOM 1334 N N . ALA A 1 163 ? 47.907 -6.979 -87.623 1.00 69.56 163 ALA A N 1
ATOM 1335 C CA . ALA A 1 163 ? 47.451 -6.803 -89.005 1.00 69.56 163 ALA A CA 1
ATOM 1336 C C . ALA A 1 163 ? 48.502 -6.112 -89.903 1.00 69.56 163 ALA A C 1
ATOM 1338 O O . ALA A 1 163 ? 48.652 -6.479 -91.069 1.00 69.56 163 ALA A O 1
ATOM 1339 N N . GLY A 1 164 ? 49.279 -5.166 -89.360 1.00 60.28 164 GLY A N 1
ATOM 1340 C CA . GLY A 1 164 ? 50.393 -4.509 -90.058 1.00 60.28 164 GLY A CA 1
ATOM 1341 C C . GLY A 1 164 ? 51.644 -5.383 -90.225 1.00 60.28 164 GLY A C 1
ATOM 1342 O O . GLY A 1 164 ? 52.446 -5.147 -91.127 1.00 60.28 164 GLY A O 1
ATOM 1343 N N . GLY A 1 165 ? 51.803 -6.425 -89.401 1.00 56.56 165 GLY A N 1
ATOM 1344 C CA . GLY A 1 165 ? 52.945 -7.347 -89.432 1.00 56.56 165 GLY A CA 1
ATOM 1345 C C . GLY A 1 165 ? 52.870 -8.472 -90.476 1.00 56.56 165 GLY A C 1
ATOM 1346 O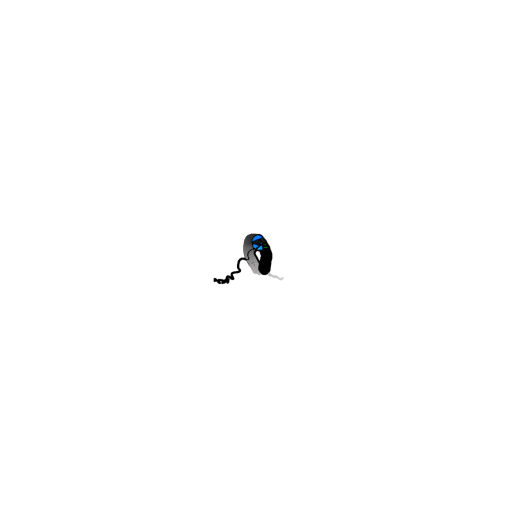 O . GLY A 1 165 ? 53.849 -9.195 -90.653 1.00 56.56 165 GLY A O 1
ATOM 1347 N N . VAL A 1 166 ? 51.752 -8.638 -91.195 1.00 51.03 166 VAL A N 1
ATOM 1348 C CA . VAL A 1 166 ? 51.524 -9.803 -92.085 1.00 51.03 166 VAL A CA 1
ATOM 1349 C C . VAL A 1 166 ? 52.026 -9.602 -93.530 1.00 51.03 166 VAL A C 1
ATOM 1351 O O . VAL A 1 166 ? 51.941 -10.516 -94.344 1.00 51.03 166 VAL A O 1
ATOM 1354 N N . VAL A 1 167 ? 52.660 -8.472 -93.875 1.00 49.50 167 VAL A N 1
ATOM 1355 C CA . VAL A 1 167 ? 53.236 -8.263 -95.232 1.00 49.50 167 VAL A CA 1
ATOM 1356 C C . VAL A 1 167 ? 54.766 -8.477 -95.288 1.00 49.50 167 VAL A C 1
ATOM 1358 O O . VAL A 1 167 ? 55.415 -8.208 -96.295 1.00 49.50 167 VAL A O 1
ATOM 1361 N N . GLY A 1 168 ? 55.376 -9.019 -94.229 1.00 53.31 168 GLY A N 1
ATOM 1362 C CA . GLY A 1 168 ? 56.835 -9.097 -94.067 1.00 53.31 168 GLY A CA 1
ATOM 1363 C C . GLY A 1 168 ? 57.487 -10.484 -94.157 1.00 53.31 168 GLY A C 1
ATOM 1364 O O . GLY A 1 168 ? 58.237 -10.836 -93.255 1.00 53.31 168 GLY A O 1
ATOM 1365 N N . GLY A 1 169 ? 57.281 -11.248 -95.238 1.00 47.75 169 GLY A N 1
ATOM 1366 C CA . GLY A 1 169 ? 58.214 -12.316 -95.674 1.00 47.75 169 GLY A CA 1
ATOM 1367 C C . GLY A 1 169 ? 57.608 -13.716 -95.887 1.00 47.75 169 GLY A C 1
ATOM 1368 O O . GLY A 1 169 ? 56.562 -14.002 -95.313 1.00 47.75 169 GLY A O 1
ATOM 1369 N N . PRO A 1 170 ? 58.237 -14.620 -96.688 1.00 51.91 170 PRO A N 1
ATOM 1370 C CA . PRO A 1 170 ? 59.650 -14.626 -97.096 1.00 51.91 170 PRO A CA 1
ATOM 1371 C C . PRO A 1 170 ? 59.893 -14.860 -98.610 1.00 51.91 170 PRO A C 1
ATOM 1373 O O . PRO A 1 170 ? 59.408 -15.828 -99.199 1.00 51.91 170 PRO A O 1
ATOM 1376 N N . ARG A 1 171 ? 60.768 -14.068 -99.249 1.00 46.56 171 ARG A N 1
ATOM 1377 C CA . ARG A 1 171 ? 61.370 -14.469 -100.536 1.00 46.56 171 ARG A CA 1
ATOM 1378 C C . ARG A 1 171 ? 62.623 -15.310 -100.287 1.00 46.56 171 ARG A C 1
ATOM 1380 O O . ARG A 1 171 ? 63.724 -14.794 -100.145 1.00 46.56 171 ARG A O 1
ATOM 1387 N N . ARG A 1 172 ? 62.427 -16.632 -100.251 1.00 55.41 172 ARG A N 1
ATOM 1388 C CA . ARG A 1 172 ? 63.467 -17.627 -100.557 1.00 55.41 172 ARG A CA 1
ATOM 1389 C C . ARG A 1 172 ? 63.955 -17.384 -101.988 1.00 55.41 172 ARG A C 1
ATOM 1391 O O . ARG A 1 172 ? 63.151 -17.525 -102.903 1.00 55.41 172 ARG A O 1
ATOM 1398 N N . ASN A 1 173 ? 65.247 -17.132 -102.182 1.00 46.31 173 ASN A N 1
ATOM 1399 C CA . ASN A 1 173 ? 65.905 -17.434 -103.451 1.00 46.31 173 ASN A CA 1
ATOM 1400 C C . ASN A 1 173 ? 66.893 -18.585 -103.241 1.00 46.31 173 ASN A C 1
ATOM 1402 O O . ASN A 1 173 ? 67.783 -18.525 -102.398 1.00 46.31 173 ASN A O 1
ATOM 1406 N N . ARG A 1 174 ? 66.618 -19.661 -103.984 1.00 47.25 174 ARG A N 1
ATOM 1407 C CA . ARG A 1 174 ? 67.497 -20.790 -104.297 1.00 47.25 174 ARG A CA 1
ATOM 1408 C C . ARG A 1 174 ? 68.505 -20.371 -105.377 1.00 47.25 174 ARG A C 1
ATOM 1410 O O . ARG A 1 174 ? 68.189 -19.477 -106.159 1.00 47.25 174 ARG A O 1
ATOM 1417 N N . ALA A 1 175 ? 69.547 -21.202 -105.478 1.00 47.06 175 ALA A N 1
ATOM 1418 C CA . ALA A 1 175 ? 70.661 -21.231 -106.433 1.00 47.06 175 ALA A CA 1
ATOM 1419 C C . ALA A 1 175 ? 71.851 -20.351 -106.039 1.00 47.06 175 ALA A C 1
ATOM 1421 O O . ALA A 1 175 ? 71.718 -19.111 -106.063 1.00 47.06 175 ALA A O 1
#

Radius of gyration: 66.76 Å; chains: 1; bounding box: 127×30×186 Å

InterPro domains:
  IPR019359 CCDC85 family [PF10226] (16-161)
  IPR019359 CCDC85 family [PTHR13546] (9-159)

pLDDT: mean 86.93, std 19.47, range [33.31, 98.88]

Organism: Pagothenia borchgrevinki (NCBI:txid8213)

Secondary structure (DSSP, 8-state):
-----------------GGGS-HHHHTTS-HHHHHHHHHHHHHHHHHHHHHHHHHHHHHHHHHHHHHHHHHHHHHHHHHHHHHHHHHHHHHHHHHHHHHHHHHHHHHHHHHHHHHHHHHHHHHHHHHHHHHHHHHHHHHHHHHHHHHHHHHHHHHHHHHHHHHHGGG--------

Sequence (175 aa):
MEKGAQVSKSAESPAEDISKISDEELLKWGKEELVRRLRRAEAGKRGAIVEHGNLMREVN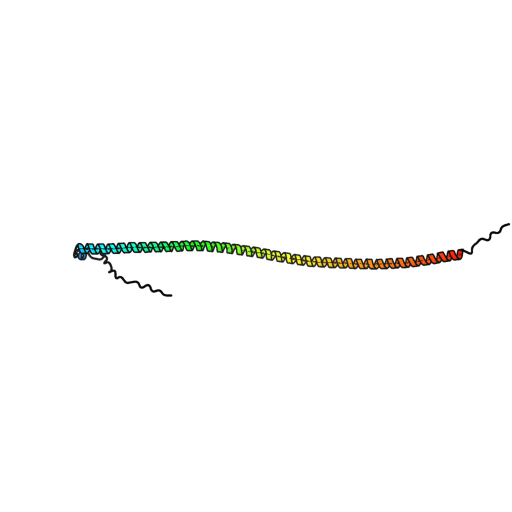RRLQQHLNEIRSLKDVNQKLQEDNQELRDLCCFLDDDRQKGKRVSREWQRLGRYSAGLMRKEVAIYLQKLKELEQRQLEVIRENLELKEVCLMLEEERTAAVAGGVVGGPRRNRA

Foldseek 3Di:
DDDDDDDDPDDPDPLPPVVPDDPVRVVPDDPVVVVVSVVVVVVVVVVVVVVVVVVVVVVVVVVVVVVVVVVVVVVVVVVVVVVVVVVVVVVVVVVVVVVVVVVVVVVVVVVVVVVVVVVVVVVVVVVVVVVVVVVVVVVVVVVVVVVVVVVVVVVVVVVVVVVVPVVDDDDDDDD